Protein AF-A0A2S2NN80-F1 (afdb_monomer_lite)

InterPro domains:
  IPR002999 Tudor domain [PF00567] (5-110)
  IPR035437 SNase-like, OB-fold superfamily [G3DSA:2.40.50.90] (6-154)

Sequence (168 aa):
MSVENGYFYMQFNQDLIKSLEKLFSTDQFFGPCLKNDRDIDYKNIYLTYYEQNIKGRVKVEFFVTDSKVKVYFIDYGCFKIVELTTLINLSKINVNLVRIPSQAVKVALHMFPPEDVTSRTVEELFNILGYNTNVSIYKLKDFKGQIPCVQLYNIAYPGTFINIILYS

Foldseek 3Di:
DDDDLLKAWDFPCVVVLVVVQVVCLDPLNVDFADDFDVPDDQVFWWWADPDVSGIAIWGFDAAPDRQWTWIARLQPGDIDIDGSRRIGGVCVRDVVVRVPHRRIAIAHEPPRDSNNDDPVNVVLLCVVQPVPPQKDKAFDPPDPDPHTYIFIARPVCNVDGSSVVVVD

Structure (mmCIF, N/CA/C/O backbone):
data_AF-A0A2S2NN80-F1
#
_entry.id   AF-A0A2S2NN80-F1
#
loop_
_atom_site.group_PDB
_atom_site.id
_atom_site.type_symbol
_atom_site.label_atom_id
_atom_site.label_alt_id
_atom_site.label_comp_id
_atom_site.label_asym_id
_atom_site.label_entity_id
_atom_site.label_seq_id
_atom_site.pdbx_PDB_ins_code
_atom_site.Cartn_x
_atom_site.Cartn_y
_atom_site.Cartn_z
_atom_site.occupancy
_atom_site.B_iso_or_equiv
_atom_site.auth_seq_id
_atom_site.auth_comp_id
_atom_site.auth_asym_id
_atom_site.auth_atom_id
_atom_site.pdbx_PDB_model_num
ATOM 1 N N . MET A 1 1 ? 9.359 4.450 -4.907 1.00 79.12 1 MET A N 1
ATOM 2 C CA . MET A 1 1 ? 9.387 3.034 -5.351 1.00 79.12 1 MET A CA 1
ATOM 3 C C . MET A 1 1 ? 9.846 2.186 -4.181 1.00 79.12 1 MET A C 1
ATOM 5 O O . MET A 1 1 ? 10.712 2.640 -3.445 1.00 79.12 1 MET A O 1
ATOM 9 N N . SER A 1 2 ? 9.281 0.995 -4.009 1.00 87.00 2 SER A N 1
ATOM 10 C CA . SER A 1 2 ? 9.686 0.013 -2.990 1.00 87.00 2 SER A CA 1
ATOM 11 C C . SER A 1 2 ? 9.897 -1.366 -3.626 1.00 87.00 2 SER A C 1
ATOM 13 O O . SER A 1 2 ? 9.523 -1.570 -4.786 1.00 87.00 2 SER A O 1
ATOM 15 N N . VAL A 1 3 ? 10.536 -2.288 -2.899 1.00 88.31 3 VAL A N 1
ATOM 16 C CA . VAL A 1 3 ? 10.849 -3.648 -3.369 1.00 88.31 3 VAL A CA 1
ATOM 17 C C . VAL A 1 3 ? 10.432 -4.659 -2.306 1.00 88.31 3 VAL A C 1
ATOM 19 O O . VAL A 1 3 ? 10.776 -4.486 -1.142 1.00 88.31 3 VAL A O 1
ATOM 22 N N . GLU A 1 4 ? 9.713 -5.708 -2.703 1.00 89.31 4 GLU A N 1
ATOM 23 C CA . GLU A 1 4 ? 9.333 -6.827 -1.827 1.00 89.31 4 GLU A CA 1
ATOM 24 C C . GLU A 1 4 ? 9.333 -8.128 -2.639 1.00 89.31 4 GLU A C 1
ATOM 26 O O . GLU A 1 4 ? 8.694 -8.201 -3.696 1.00 89.31 4 GLU A O 1
ATOM 31 N N . ASN A 1 5 ? 9.998 -9.171 -2.126 1.00 88.50 5 ASN A N 1
ATOM 32 C CA . ASN A 1 5 ? 10.093 -10.496 -2.757 1.00 88.50 5 ASN A CA 1
ATOM 33 C C . ASN A 1 5 ? 10.514 -10.415 -4.236 1.00 88.50 5 ASN A C 1
ATOM 35 O O . ASN A 1 5 ? 9.898 -11.040 -5.098 1.00 88.50 5 ASN A O 1
ATOM 39 N N . GLY A 1 6 ? 11.490 -9.551 -4.526 1.00 88.88 6 GLY A N 1
ATOM 40 C CA . GLY A 1 6 ? 12.023 -9.311 -5.867 1.00 88.88 6 GLY A CA 1
ATOM 41 C C . GLY A 1 6 ? 11.118 -8.544 -6.833 1.00 88.88 6 GLY A C 1
ATOM 42 O O . GLY A 1 6 ? 11.516 -8.254 -7.957 1.00 88.88 6 GLY A O 1
ATOM 43 N N . TYR A 1 7 ? 9.910 -8.165 -6.414 1.00 91.19 7 TYR A N 1
ATOM 44 C CA . TYR A 1 7 ? 9.033 -7.309 -7.206 1.00 91.19 7 TYR A CA 1
ATOM 45 C C . TYR A 1 7 ? 9.189 -5.847 -6.818 1.00 91.19 7 TYR A C 1
ATOM 47 O O . TYR A 1 7 ? 9.319 -5.510 -5.641 1.00 91.19 7 TYR A O 1
ATOM 55 N N . PHE A 1 8 ? 9.072 -4.977 -7.815 1.00 90.19 8 PHE A N 1
ATOM 56 C CA . PHE A 1 8 ? 9.106 -3.534 -7.636 1.00 90.19 8 PHE A CA 1
ATOM 57 C C . PHE A 1 8 ? 7.689 -2.982 -7.549 1.00 90.19 8 PHE A C 1
ATOM 59 O O . PHE A 1 8 ? 6.782 -3.441 -8.245 1.00 90.19 8 PHE A O 1
ATOM 66 N N . TYR A 1 9 ? 7.501 -1.961 -6.722 1.00 91.38 9 TYR A N 1
ATOM 67 C CA . TYR A 1 9 ? 6.233 -1.264 -6.573 1.00 91.38 9 TYR A CA 1
ATOM 68 C C . TYR A 1 9 ? 6.411 0.203 -6.937 1.00 91.38 9 TYR A C 1
ATOM 70 O O . TYR A 1 9 ? 7.102 0.973 -6.257 1.00 91.38 9 TYR A O 1
ATOM 78 N N . MET A 1 10 ? 5.797 0.579 -8.053 1.00 88.31 10 MET A N 1
ATOM 79 C CA . MET A 1 10 ? 5.956 1.890 -8.673 1.00 88.31 10 MET A CA 1
ATOM 80 C C . MET A 1 10 ? 4.764 2.784 -8.362 1.00 88.31 10 MET A C 1
ATOM 82 O O . MET A 1 10 ? 3.618 2.343 -8.383 1.00 88.31 10 MET A O 1
ATOM 86 N N . GLN A 1 11 ? 5.054 4.052 -8.086 1.00 89.12 11 GLN A N 1
ATOM 87 C CA . GLN A 1 11 ? 4.076 5.073 -7.732 1.00 89.12 11 GLN A CA 1
ATOM 88 C C . GLN A 1 11 ? 4.087 6.157 -8.808 1.00 89.12 11 GLN A C 1
ATOM 90 O O . GLN A 1 11 ? 4.973 7.013 -8.824 1.00 89.12 11 GLN A O 1
ATOM 95 N N . PHE A 1 12 ? 3.112 6.103 -9.712 1.00 84.69 12 PHE A N 1
ATOM 96 C CA . PHE A 1 12 ? 3.048 7.000 -10.869 1.00 84.69 12 PHE A CA 1
ATOM 97 C C . PHE A 1 12 ? 2.408 8.356 -10.552 1.00 84.69 12 PHE A C 1
ATOM 99 O O . PHE A 1 12 ? 2.688 9.336 -11.232 1.00 84.69 12 PHE A O 1
ATOM 106 N N . ASN A 1 13 ? 1.549 8.421 -9.532 1.00 88.94 13 ASN A N 1
ATOM 107 C CA . ASN A 1 13 ? 0.783 9.618 -9.195 1.00 88.94 13 ASN A CA 1
ATOM 108 C C . ASN A 1 13 ? 1.160 10.142 -7.803 1.00 88.94 13 ASN A C 1
ATOM 110 O O . ASN A 1 13 ? 0.428 9.978 -6.826 1.00 88.94 13 ASN A O 1
ATOM 114 N N . GLN A 1 14 ? 2.342 10.751 -7.717 1.00 87.88 14 GLN A N 1
ATOM 115 C CA . GLN A 1 14 ? 2.877 11.295 -6.465 1.00 87.88 14 GLN A CA 1
ATOM 116 C C . GLN A 1 14 ? 2.008 12.426 -5.899 1.00 87.88 14 GLN A C 1
ATOM 118 O O . GLN A 1 14 ? 1.858 12.533 -4.684 1.00 87.88 14 GLN A O 1
ATOM 123 N N . ASP A 1 15 ? 1.390 13.239 -6.757 1.00 92.69 15 ASP A N 1
ATOM 124 C CA . ASP A 1 15 ? 0.539 14.350 -6.320 1.00 92.69 15 ASP A CA 1
ATOM 125 C C . ASP A 1 15 ? -0.751 13.858 -5.658 1.00 92.69 15 ASP A C 1
ATOM 127 O O . ASP A 1 15 ? -1.189 14.421 -4.649 1.00 92.69 15 ASP A O 1
ATOM 131 N N . LEU A 1 16 ? -1.338 12.768 -6.167 1.00 94.69 16 LEU A N 1
ATOM 132 C CA . LEU A 1 16 ? -2.477 12.124 -5.516 1.00 94.69 16 LEU A CA 1
ATOM 133 C C . LEU A 1 16 ? -2.087 11.530 -4.161 1.00 94.69 16 LEU A C 1
ATOM 135 O O . LEU A 1 16 ? -2.829 11.718 -3.200 1.00 94.69 16 LEU A O 1
ATOM 139 N N . ILE A 1 17 ? -0.932 10.864 -4.059 1.00 94.81 17 ILE A N 1
ATOM 140 C CA . ILE A 1 17 ? -0.444 10.320 -2.779 1.00 94.81 17 ILE A CA 1
ATOM 141 C C . ILE A 1 17 ? -0.288 11.452 -1.757 1.00 94.81 17 ILE A C 1
ATOM 143 O O . ILE A 1 17 ? -0.892 11.387 -0.691 1.00 94.81 17 ILE A O 1
ATOM 147 N N . LYS A 1 18 ? 0.393 12.547 -2.117 1.00 94.81 18 LYS A N 1
ATOM 148 C CA . LYS A 1 18 ? 0.547 13.726 -1.244 1.00 94.81 18 LYS A CA 1
ATOM 149 C C . LYS A 1 18 ? -0.791 14.362 -0.859 1.00 94.81 18 LYS A C 1
ATOM 151 O O . LYS A 1 18 ? -0.971 14.826 0.267 1.00 94.81 18 LYS A O 1
ATOM 156 N N . SER A 1 19 ? -1.752 14.385 -1.783 1.00 96.69 19 SER A N 1
ATOM 157 C CA . SER A 1 19 ? -3.103 14.891 -1.510 1.00 96.69 19 SER A CA 1
ATOM 158 C C . SER A 1 19 ? -3.849 14.008 -0.508 1.00 96.69 19 SER A C 1
ATOM 160 O O . SER A 1 19 ? -4.519 14.530 0.384 1.00 96.69 19 SER A O 1
ATOM 162 N N . LEU A 1 20 ? -3.710 12.683 -0.623 1.00 96.75 20 LEU A N 1
ATOM 163 C CA . LEU A 1 20 ? -4.264 11.720 0.329 1.00 96.75 20 LEU A CA 1
ATOM 164 C C . LEU A 1 20 ? -3.605 11.848 1.705 1.00 96.75 20 LEU A C 1
ATOM 166 O O . LEU A 1 20 ? -4.318 11.910 2.702 1.00 96.75 20 LEU A O 1
ATOM 170 N N . GLU A 1 21 ? -2.278 11.963 1.766 1.00 96.00 21 GLU A N 1
ATOM 171 C CA . GLU A 1 21 ? -1.539 12.184 3.016 1.00 96.00 21 GLU A CA 1
ATOM 172 C C . GLU A 1 21 ? -2.053 13.429 3.743 1.00 96.00 21 GLU A C 1
ATOM 174 O O . GLU A 1 21 ? -2.439 13.357 4.910 1.00 96.00 21 GLU A O 1
ATOM 179 N N . LYS A 1 22 ? -2.160 14.559 3.029 1.00 95.94 22 LYS A N 1
ATOM 180 C CA . LYS A 1 22 ? -2.699 15.806 3.587 1.00 95.94 22 LYS A CA 1
ATOM 181 C C . LYS A 1 22 ? -4.143 15.647 4.069 1.00 95.94 22 LYS A C 1
ATOM 183 O O . LYS A 1 22 ? -4.498 16.185 5.116 1.00 95.94 22 LYS A O 1
ATOM 188 N N . LEU A 1 23 ? -4.974 14.921 3.320 1.00 96.06 23 LEU A N 1
ATOM 189 C CA . LEU A 1 23 ? -6.364 14.654 3.689 1.00 96.06 23 LEU A CA 1
ATOM 190 C C . LEU A 1 23 ? -6.460 13.814 4.972 1.00 96.06 23 LEU A C 1
ATOM 192 O O . LEU A 1 23 ? -7.239 14.150 5.865 1.00 96.06 23 LEU A O 1
ATOM 196 N N . PHE A 1 24 ? -5.665 12.749 5.091 1.00 95.75 24 PHE A N 1
ATOM 197 C CA . PHE A 1 24 ? -5.692 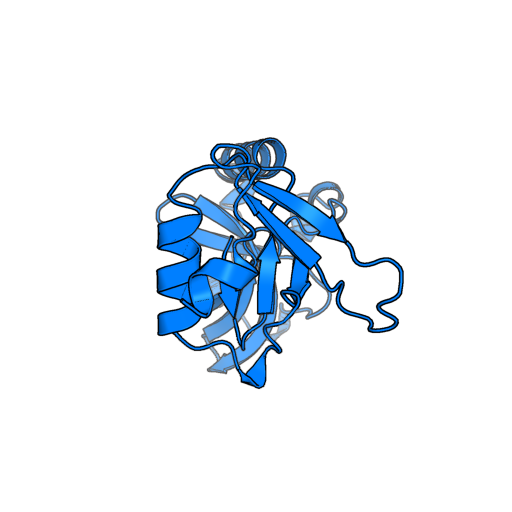11.843 6.246 1.00 95.75 24 PHE A CA 1
ATOM 198 C C . PHE A 1 24 ? -5.089 12.442 7.523 1.00 95.75 24 PHE A C 1
ATOM 200 O O . PHE A 1 24 ? -5.296 11.904 8.615 1.00 95.75 24 PHE A O 1
ATOM 207 N N . SER A 1 25 ? -4.390 13.570 7.408 1.00 93.56 25 SER A N 1
ATOM 208 C CA . SER A 1 25 ? -3.928 14.362 8.550 1.00 93.56 25 SER A CA 1
ATOM 209 C C . SER A 1 25 ? -5.025 15.223 9.189 1.00 93.56 25 SER A C 1
ATOM 211 O O . SER A 1 25 ? -4.763 15.869 10.197 1.00 93.56 25 SER A O 1
ATOM 213 N N . THR A 1 26 ? -6.242 15.251 8.636 1.00 92.31 26 THR A N 1
ATOM 214 C CA . THR A 1 26 ? -7.373 16.002 9.212 1.00 92.31 26 THR A CA 1
ATOM 215 C C . THR A 1 26 ? -8.078 15.235 10.338 1.00 92.31 26 THR A C 1
ATOM 217 O O . THR A 1 26 ? -8.094 14.001 10.347 1.00 92.31 26 THR A O 1
ATOM 220 N N . ASP A 1 27 ? -8.706 15.969 11.265 1.00 88.44 27 ASP A N 1
ATOM 221 C CA . ASP A 1 27 ? -9.343 15.448 12.492 1.00 88.44 27 ASP A CA 1
ATOM 222 C C . ASP A 1 27 ? -10.337 14.300 12.245 1.00 88.44 27 ASP A C 1
ATOM 224 O O . ASP A 1 27 ? -10.440 13.361 13.037 1.00 88.44 27 ASP A O 1
ATOM 228 N N . GLN A 1 28 ? -11.010 14.309 11.090 1.00 87.94 28 GLN A N 1
ATOM 229 C CA . GLN A 1 28 ? -11.950 13.263 10.681 1.00 87.94 28 GLN A CA 1
ATOM 230 C C . GLN A 1 28 ? -11.314 11.859 10.639 1.00 87.94 28 GLN A C 1
ATOM 232 O O . GLN A 1 28 ? -12.003 10.861 10.857 1.00 87.94 28 GLN A O 1
ATOM 237 N N . PHE A 1 29 ? -10.007 11.762 10.383 1.00 89.44 29 PHE A N 1
ATOM 238 C CA . PHE A 1 29 ? -9.288 10.492 10.236 1.00 89.44 29 PHE A CA 1
ATOM 239 C C . PHE A 1 29 ? -8.485 10.103 11.480 1.00 89.44 29 PHE A C 1
ATOM 241 O O . PHE A 1 29 ? -7.602 9.251 11.397 1.00 89.44 29 PHE A O 1
ATOM 248 N N . PHE A 1 30 ? -8.759 10.712 12.633 1.00 84.94 30 PHE A N 1
ATOM 249 C CA . PHE A 1 30 ? -8.293 10.229 13.943 1.00 84.94 30 PHE A CA 1
ATOM 250 C C . PHE A 1 30 ? -9.350 9.368 14.655 1.00 84.94 30 PHE A C 1
ATOM 252 O O . PHE A 1 30 ? -9.099 8.883 15.754 1.00 84.94 30 PHE A O 1
ATOM 259 N N . GLY A 1 31 ? -10.524 9.202 14.023 1.00 72.69 31 GLY A N 1
ATOM 260 C CA . GLY A 1 31 ? -11.685 8.461 14.521 1.00 72.69 31 GLY A CA 1
ATOM 261 C C . GLY A 1 31 ? -11.420 6.985 14.846 1.00 72.69 31 GLY A C 1
ATOM 262 O O . GLY A 1 31 ? -10.321 6.479 14.628 1.00 72.69 31 GLY A O 1
ATOM 263 N N . PRO A 1 32 ? -12.427 6.284 15.400 1.00 77.75 32 PRO A N 1
ATOM 264 C CA . PRO A 1 32 ? -12.203 5.160 16.294 1.00 77.75 32 PRO A CA 1
ATOM 265 C C . PRO A 1 32 ? -11.441 4.033 15.610 1.00 77.75 32 PRO A C 1
ATOM 267 O O . PRO A 1 32 ? -11.863 3.500 14.579 1.00 77.75 32 PRO A O 1
ATOM 270 N N . CYS A 1 33 ? -10.333 3.656 16.236 1.00 85.56 33 CYS A N 1
ATOM 271 C CA . CYS A 1 33 ? -9.593 2.482 15.837 1.00 85.56 33 CYS A CA 1
ATOM 272 C C . CYS A 1 33 ? -10.376 1.202 16.148 1.00 85.56 33 CYS A C 1
ATOM 274 O O . CYS A 1 33 ? -11.270 1.182 17.004 1.00 85.56 33 CYS A O 1
ATOM 276 N N . LEU A 1 34 ? -10.011 0.120 15.466 1.00 88.19 34 LEU A N 1
ATOM 277 C CA . LEU A 1 34 ? -10.569 -1.203 15.731 1.00 88.19 34 LEU A CA 1
ATOM 278 C C . LEU A 1 34 ? -10.263 -1.659 17.160 1.00 88.19 34 LEU A C 1
ATOM 280 O O . LEU A 1 34 ? -9.222 -1.318 17.726 1.00 88.19 34 LEU A O 1
ATOM 284 N N . LYS A 1 35 ? -11.178 -2.443 17.738 1.00 83.69 35 LYS A N 1
ATOM 285 C CA . LYS A 1 35 ? -11.051 -2.919 19.123 1.00 83.69 35 LYS A CA 1
ATOM 286 C C . LYS A 1 35 ? -10.650 -4.382 19.206 1.00 83.69 35 LYS A C 1
ATOM 288 O O . LYS A 1 35 ? -9.946 -4.754 20.138 1.00 83.69 35 LYS A O 1
ATOM 293 N N . ASN A 1 36 ? -11.133 -5.206 18.283 1.00 85.38 36 ASN A N 1
ATOM 294 C CA . ASN A 1 36 ? -10.854 -6.636 18.258 1.00 85.38 36 ASN A CA 1
ATOM 295 C C . ASN A 1 36 ? -10.827 -7.173 16.822 1.00 85.38 36 ASN A C 1
ATOM 297 O O . ASN A 1 36 ? -11.142 -6.476 15.857 1.00 85.38 36 ASN A O 1
ATOM 301 N N . ASP A 1 37 ? -10.389 -8.418 16.702 1.00 82.50 37 ASP A N 1
ATOM 302 C CA . ASP A 1 37 ? -10.175 -9.140 15.453 1.00 82.50 37 ASP A CA 1
ATOM 303 C C . ASP A 1 37 ? -11.452 -9.331 14.622 1.00 82.50 37 ASP A C 1
ATOM 305 O O . ASP A 1 37 ? -11.393 -9.291 13.394 1.00 82.50 37 ASP A O 1
ATOM 309 N N . ARG A 1 38 ? -12.620 -9.456 15.264 1.00 86.56 38 ARG A N 1
ATOM 310 C CA . ARG A 1 38 ? -13.924 -9.620 14.589 1.00 86.56 38 ARG A CA 1
ATOM 311 C C . ARG A 1 38 ? -14.333 -8.399 13.766 1.00 86.56 38 ARG A C 1
ATOM 313 O O . ARG A 1 38 ? -15.199 -8.516 12.903 1.00 86.56 38 ARG A O 1
ATOM 320 N N . ASP A 1 39 ? -13.716 -7.245 14.022 1.00 85.94 39 ASP A N 1
ATOM 321 C CA . ASP A 1 39 ? -13.945 -6.015 13.261 1.00 85.94 39 ASP A CA 1
ATOM 322 C C . ASP A 1 39 ? -13.151 -5.983 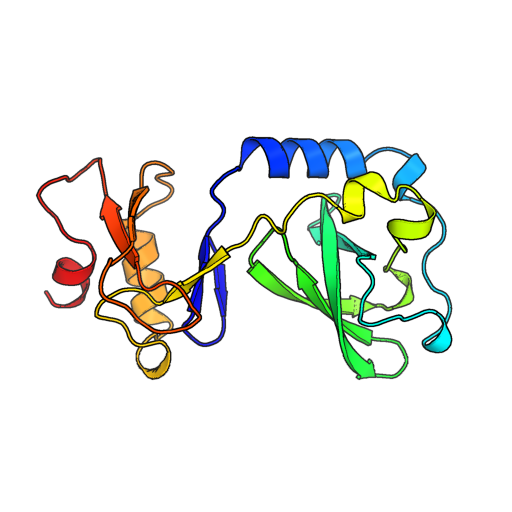11.931 1.00 85.94 39 ASP A C 1
ATOM 324 O O . ASP A 1 39 ? -13.307 -5.053 11.123 1.00 85.94 39 ASP A O 1
ATOM 328 N N . ILE A 1 40 ? -12.287 -6.982 11.688 1.00 93.75 40 ILE A N 1
ATOM 329 C CA . ILE A 1 40 ? -11.532 -7.125 10.442 1.00 93.75 40 ILE A CA 1
ATOM 330 C C . ILE A 1 40 ? -12.362 -7.811 9.360 1.00 93.75 40 ILE A C 1
ATOM 332 O O . ILE A 1 40 ? -12.876 -8.913 9.514 1.00 93.75 40 ILE A O 1
ATOM 336 N N . ASP A 1 41 ? -12.388 -7.165 8.201 1.00 93.94 41 ASP A N 1
ATOM 337 C CA . ASP A 1 41 ? -12.807 -7.727 6.931 1.00 93.94 41 ASP A CA 1
ATOM 338 C C . ASP A 1 41 ? -11.636 -7.571 5.956 1.00 93.94 41 ASP A C 1
ATOM 340 O O . ASP A 1 41 ? -11.244 -6.458 5.601 1.00 93.94 41 ASP A O 1
ATOM 344 N N . TYR A 1 42 ? -11.079 -8.694 5.504 1.00 94.81 42 TYR A N 1
ATOM 345 C CA . TYR A 1 42 ? -9.947 -8.743 4.573 1.00 94.81 42 TYR A CA 1
ATOM 346 C C . TYR A 1 42 ? -10.228 -8.086 3.212 1.00 94.81 42 TYR A C 1
ATOM 348 O O . TYR A 1 42 ? -9.304 -7.819 2.441 1.00 94.81 42 TYR A O 1
ATOM 356 N N . LYS A 1 43 ? -11.496 -7.805 2.889 1.00 92.94 43 LYS A N 1
ATOM 357 C CA . LYS A 1 43 ? -11.881 -7.076 1.673 1.00 92.94 43 LYS A CA 1
ATOM 358 C C . LYS A 1 43 ? -11.860 -5.559 1.864 1.00 92.94 43 LYS A C 1
ATOM 360 O O . LYS A 1 43 ? -11.849 -4.835 0.866 1.00 92.94 43 LYS A O 1
ATOM 365 N N . ASN A 1 44 ? -11.849 -5.075 3.108 1.00 95.31 44 ASN A N 1
ATOM 366 C CA . ASN A 1 44 ? -11.867 -3.650 3.415 1.00 95.31 44 ASN A CA 1
ATOM 367 C C . ASN A 1 44 ? -10.493 -2.991 3.280 1.00 95.31 44 ASN A C 1
ATOM 369 O O . ASN A 1 44 ? -9.437 -3.623 3.305 1.00 95.31 44 ASN A O 1
ATOM 373 N N . ILE A 1 45 ? -10.543 -1.666 3.145 1.00 97.19 45 ILE A N 1
ATOM 374 C CA . ILE A 1 45 ? -9.381 -0.786 3.209 1.00 97.19 45 ILE A CA 1
ATOM 375 C C . ILE A 1 45 ? -9.424 -0.052 4.545 1.00 97.19 45 ILE A C 1
ATOM 377 O O . ILE A 1 45 ? -10.460 0.489 4.944 1.00 97.19 45 ILE A O 1
ATOM 381 N N . TYR A 1 46 ? -8.280 -0.020 5.212 1.00 97.44 46 TYR A N 1
ATOM 382 C CA . TYR A 1 46 ? -8.080 0.644 6.491 1.00 97.44 46 TYR A CA 1
ATOM 383 C C . TYR A 1 46 ? -7.079 1.790 6.338 1.00 97.44 46 TYR A C 1
ATOM 385 O O . TYR A 1 46 ? -6.377 1.879 5.330 1.00 97.44 46 TYR A O 1
ATOM 393 N N . LEU A 1 47 ? -7.005 2.665 7.334 1.00 97.31 47 LEU A N 1
ATOM 394 C CA . LEU A 1 47 ? -5.899 3.600 7.514 1.00 97.31 47 LEU A CA 1
ATOM 395 C C . LEU A 1 47 ? -5.065 3.181 8.719 1.00 97.31 47 LEU A C 1
ATOM 397 O O . LEU A 1 47 ? -5.610 2.706 9.711 1.00 97.31 47 LEU A O 1
ATOM 401 N N . THR A 1 48 ? -3.760 3.404 8.643 1.00 96.88 48 THR A N 1
ATOM 402 C CA . THR A 1 48 ? -2.848 3.406 9.796 1.00 96.88 48 THR A CA 1
ATOM 403 C C . THR A 1 48 ? -1.639 4.279 9.470 1.00 96.88 48 THR A C 1
ATOM 405 O O . THR A 1 48 ? -1.507 4.769 8.344 1.00 96.88 48 THR A O 1
ATOM 408 N N . TYR A 1 49 ? -0.768 4.502 10.446 1.00 94.81 49 TYR A N 1
ATOM 409 C CA . TYR A 1 49 ? 0.447 5.282 10.266 1.00 94.81 49 TYR A CA 1
ATOM 410 C C . TYR A 1 49 ? 1.467 4.519 9.415 1.00 94.81 49 TYR A C 1
ATOM 412 O O . TYR A 1 49 ? 1.917 3.428 9.764 1.00 94.81 49 TYR A O 1
ATOM 420 N N . TYR A 1 50 ? 1.829 5.119 8.285 1.00 92.25 50 TYR A N 1
ATOM 421 C CA . TYR A 1 50 ? 2.957 4.712 7.461 1.00 92.25 50 TYR A CA 1
ATOM 422 C C . TYR A 1 50 ? 4.275 5.172 8.095 1.00 92.25 50 TYR A C 1
ATOM 424 O O . TYR A 1 50 ? 5.181 4.363 8.287 1.00 92.25 50 TYR A O 1
ATOM 432 N N . GLU A 1 51 ? 4.355 6.446 8.471 1.00 89.81 51 GLU A N 1
ATOM 433 C CA . GLU A 1 51 ? 5.482 7.087 9.158 1.00 89.81 51 GLU A CA 1
ATOM 434 C C . GLU A 1 51 ? 4.949 7.996 10.274 1.00 89.81 51 GLU A C 1
ATOM 436 O O . GLU A 1 51 ? 3.734 8.102 10.474 1.00 89.81 51 GLU A O 1
ATOM 441 N N . GLN A 1 52 ? 5.844 8.654 11.020 1.00 87.25 52 GLN A N 1
ATOM 442 C CA . GLN A 1 52 ? 5.434 9.637 12.024 1.00 87.25 52 GLN A CA 1
ATOM 443 C C . GLN A 1 52 ? 4.520 10.684 11.377 1.00 87.25 52 GLN A C 1
ATOM 445 O O . GLN A 1 52 ? 4.923 11.401 10.468 1.00 87.25 52 GLN A O 1
ATOM 450 N N . ASN A 1 53 ? 3.278 10.763 11.857 1.00 86.94 53 ASN A N 1
ATOM 451 C CA . ASN A 1 53 ? 2.247 11.695 11.388 1.00 86.94 53 ASN A CA 1
ATOM 452 C C . ASN A 1 53 ? 1.771 11.514 9.935 1.00 86.94 53 ASN A C 1
ATOM 454 O O . ASN A 1 53 ? 0.964 12.316 9.472 1.00 86.94 53 ASN A O 1
ATOM 458 N N . ILE A 1 54 ? 2.188 10.455 9.235 1.00 94.06 54 ILE A N 1
ATOM 459 C CA . ILE A 1 54 ? 1.722 10.152 7.874 1.00 94.06 54 ILE A CA 1
ATOM 460 C C . ILE A 1 54 ? 0.852 8.903 7.930 1.00 94.06 54 ILE A C 1
ATOM 462 O O . ILE A 1 54 ? 1.342 7.824 8.258 1.00 94.06 54 ILE A O 1
ATOM 466 N N . LYS A 1 55 ? -0.438 9.030 7.605 1.00 95.81 55 LYS A N 1
ATOM 467 C CA . LYS A 1 55 ? -1.351 7.886 7.459 1.00 95.81 55 LYS A CA 1
ATOM 468 C C . LYS A 1 55 ? -1.423 7.442 6.004 1.00 95.81 55 LYS A C 1
ATOM 470 O O . LYS A 1 55 ? -1.463 8.270 5.101 1.00 95.81 55 LYS A O 1
ATOM 475 N N . GLY A 1 56 ? -1.508 6.134 5.794 1.00 96.88 56 GLY A N 1
ATOM 476 C CA . GLY A 1 56 ? -1.661 5.524 4.476 1.00 96.88 56 GLY A CA 1
ATOM 477 C C . GLY A 1 56 ? -2.815 4.530 4.439 1.00 96.88 56 GLY A C 1
ATOM 478 O O . GLY A 1 56 ? -3.211 3.983 5.472 1.00 96.88 56 GLY A O 1
ATOM 479 N N . ARG A 1 57 ? -3.345 4.279 3.237 1.00 98.00 57 ARG A N 1
ATOM 480 C CA . ARG A 1 57 ? -4.338 3.222 3.017 1.00 98.00 57 ARG A CA 1
ATOM 481 C C . ARG A 1 57 ? -3.668 1.858 3.036 1.00 98.00 57 ARG A C 1
ATOM 483 O O . ARG A 1 57 ? -2.627 1.661 2.406 1.00 98.00 57 ARG A O 1
ATOM 490 N N . VAL A 1 58 ? -4.295 0.910 3.722 1.00 98.25 58 VAL A N 1
ATOM 491 C CA . VAL A 1 58 ? -3.776 -0.444 3.882 1.00 98.25 58 VAL A CA 1
ATOM 492 C C . VAL A 1 58 ? -4.842 -1.509 3.669 1.00 98.25 58 VAL A C 1
ATOM 494 O O . VAL A 1 58 ? -6.027 -1.289 3.928 1.00 98.25 58 VAL A O 1
ATOM 497 N N . LYS A 1 59 ? -4.398 -2.687 3.232 1.00 97.81 59 LYS A N 1
ATOM 498 C CA . LYS A 1 59 ? -5.148 -3.942 3.340 1.00 97.81 59 LYS A CA 1
ATOM 499 C C . LYS A 1 59 ? -4.509 -4.821 4.403 1.00 97.81 59 LYS A C 1
ATOM 501 O O . LYS A 1 59 ? -3.286 -4.848 4.516 1.00 97.81 59 LYS A O 1
ATOM 506 N N . VAL A 1 60 ? -5.332 -5.518 5.176 1.00 97.62 60 VAL A N 1
ATOM 507 C CA . VAL A 1 60 ? -4.849 -6.532 6.118 1.00 97.62 60 VAL A CA 1
ATOM 508 C C . VAL A 1 60 ? -4.589 -7.820 5.351 1.00 97.62 60 VAL A C 1
ATOM 510 O O . VAL A 1 60 ? -5.450 -8.257 4.596 1.00 97.62 60 VAL A O 1
ATOM 513 N N . GLU A 1 61 ? -3.414 -8.412 5.548 1.00 96.44 61 GLU A N 1
ATOM 514 C CA . GLU A 1 61 ? -3.027 -9.674 4.910 1.00 96.44 61 GLU A CA 1
ATOM 515 C C . GLU A 1 61 ? -3.328 -10.855 5.837 1.00 96.44 61 GLU A C 1
ATOM 517 O O . GLU A 1 61 ? -4.054 -11.772 5.468 1.00 96.44 61 GLU A O 1
ATOM 522 N N . PHE A 1 62 ? -2.803 -10.823 7.066 1.00 95.88 62 PHE A N 1
ATOM 523 C CA . PHE A 1 62 ? -3.037 -11.849 8.085 1.00 95.88 62 PHE A CA 1
ATOM 524 C C . PHE A 1 62 ? -2.692 -11.339 9.489 1.00 95.88 62 PHE A C 1
ATOM 526 O O . PHE A 1 62 ? -1.951 -10.365 9.649 1.00 95.88 62 PHE A O 1
ATOM 533 N N . PHE A 1 63 ? -3.218 -12.012 10.514 1.00 96.44 63 PHE A N 1
ATOM 534 C CA . PHE A 1 63 ? -2.820 -11.786 11.903 1.00 96.44 63 PHE A CA 1
ATOM 535 C C . PHE A 1 63 ? -1.472 -12.450 12.176 1.00 96.44 63 PHE A C 1
ATOM 537 O O . PHE A 1 63 ? -1.255 -13.607 11.824 1.00 96.44 63 PHE A O 1
ATOM 544 N N . VAL A 1 64 ? -0.566 -11.699 12.797 1.00 97.00 64 VAL A N 1
ATOM 545 C CA . VAL A 1 64 ? 0.713 -12.206 13.317 1.00 97.00 64 VAL A CA 1
ATOM 546 C C . VAL A 1 64 ? 0.527 -12.680 14.760 1.00 97.00 64 VAL A C 1
ATOM 548 O O . VAL A 1 64 ? 1.091 -13.694 15.156 1.00 97.00 64 VAL A O 1
ATOM 551 N N . THR A 1 65 ? -0.283 -11.949 15.528 1.00 94.50 65 THR A N 1
ATOM 552 C CA . THR A 1 65 ? -0.772 -12.287 16.873 1.00 94.50 65 THR A CA 1
ATOM 553 C C . THR A 1 65 ? -2.186 -11.724 17.031 1.00 94.50 65 THR A C 1
ATOM 555 O O . THR A 1 65 ? -2.632 -10.963 16.175 1.00 94.50 65 THR A O 1
ATOM 558 N N . ASP A 1 66 ? -2.859 -11.989 18.151 1.00 91.25 66 ASP A N 1
ATOM 559 C CA . ASP A 1 66 ? -4.200 -11.446 18.437 1.00 91.25 66 ASP A CA 1
ATOM 560 C C . ASP A 1 66 ? -4.263 -9.903 18.433 1.00 91.25 66 ASP A C 1
ATOM 562 O O . ASP A 1 66 ? -5.325 -9.321 18.218 1.00 91.25 66 ASP A O 1
ATOM 566 N N . SER A 1 67 ? -3.130 -9.221 18.647 1.00 93.19 67 SER A N 1
ATOM 567 C CA . SER A 1 67 ? -3.049 -7.753 18.664 1.00 93.19 67 SER A CA 1
ATOM 568 C C . SER A 1 67 ? -2.314 -7.149 17.467 1.00 93.19 67 SER A C 1
ATOM 570 O O . SER A 1 67 ? -2.360 -5.933 17.294 1.00 93.19 67 SER A O 1
ATOM 572 N N . LYS A 1 68 ? -1.640 -7.954 16.634 1.00 96.31 68 LYS A N 1
ATOM 573 C CA . LYS A 1 68 ? -0.796 -7.466 15.532 1.00 96.31 68 LYS A CA 1
ATOM 574 C C . LYS A 1 68 ? -1.175 -8.091 14.208 1.00 96.31 68 LYS A C 1
ATOM 576 O O . LYS A 1 68 ? -1.299 -9.308 14.086 1.00 96.31 68 LYS A O 1
ATOM 581 N N . VAL A 1 69 ? -1.232 -7.262 13.175 1.00 97.19 69 VAL A N 1
ATOM 582 C CA . VAL A 1 69 ? -1.538 -7.690 11.808 1.00 97.19 69 VAL A CA 1
ATOM 583 C C . VAL A 1 69 ? -0.429 -7.293 10.846 1.00 97.19 69 VAL A C 1
ATOM 585 O O . VAL A 1 69 ? 0.163 -6.218 10.973 1.00 97.19 69 VAL A O 1
ATOM 588 N N . LYS A 1 70 ? -0.160 -8.149 9.856 1.00 97.50 70 LYS A N 1
ATOM 589 C CA . LYS A 1 70 ? 0.618 -7.763 8.678 1.00 97.50 70 LYS A CA 1
ATOM 590 C C . LYS A 1 70 ? -0.314 -7.035 7.716 1.00 97.50 70 LYS A C 1
ATOM 592 O O . LYS A 1 70 ? -1.382 -7.545 7.375 1.00 97.50 70 LYS A O 1
ATOM 597 N N . VAL A 1 71 ? 0.096 -5.852 7.279 1.00 98.06 71 VAL A N 1
ATOM 598 C CA . VAL A 1 71 ? -0.668 -5.006 6.361 1.00 98.06 71 VAL A CA 1
ATOM 599 C C . VAL A 1 71 ? 0.155 -4.640 5.138 1.00 98.06 71 VAL A C 1
ATOM 601 O O . VAL A 1 71 ? 1.372 -4.475 5.231 1.00 98.06 71 VAL A O 1
ATOM 604 N N . TYR A 1 72 ? -0.519 -4.486 4.004 1.00 97.69 72 TYR A N 1
ATOM 605 C CA . TYR A 1 72 ? 0.040 -3.982 2.755 1.00 97.69 72 TYR A CA 1
ATOM 606 C C . TYR A 1 72 ? -0.401 -2.534 2.533 1.00 97.69 72 TYR A C 1
ATOM 608 O O . TYR A 1 72 ? -1.598 -2.258 2.411 1.00 97.69 72 TYR A O 1
ATOM 616 N N . PHE A 1 73 ? 0.556 -1.609 2.456 1.00 97.81 73 PHE A N 1
ATOM 617 C CA . PHE A 1 73 ? 0.306 -0.207 2.130 1.00 97.81 73 PHE A CA 1
ATOM 618 C C . PHE A 1 73 ? 0.067 -0.051 0.630 1.00 97.81 73 PHE A C 1
ATOM 620 O O . PHE A 1 73 ? 1.008 0.047 -0.158 1.00 97.81 73 PHE A O 1
ATOM 627 N N . ILE A 1 74 ? -1.205 0.003 0.231 1.00 97.50 74 ILE A N 1
ATOM 628 C CA . ILE A 1 74 ? -1.622 -0.081 -1.178 1.00 97.50 74 ILE A CA 1
ATOM 629 C C . ILE A 1 74 ? -1.157 1.100 -2.038 1.00 97.50 74 ILE A C 1
ATOM 631 O O . ILE A 1 74 ? -1.140 0.999 -3.262 1.00 97.50 74 ILE A O 1
ATOM 635 N N . ASP A 1 75 ? -0.779 2.210 -1.407 1.00 96.94 75 ASP A N 1
ATOM 636 C CA . ASP A 1 75 ? -0.279 3.408 -2.085 1.00 96.94 75 ASP A CA 1
ATOM 637 C C . ASP A 1 75 ? 1.251 3.509 -2.084 1.00 96.94 75 ASP A C 1
ATOM 639 O O . ASP A 1 75 ? 1.810 4.296 -2.844 1.00 96.94 75 ASP A O 1
ATOM 643 N N . TYR A 1 76 ? 1.933 2.686 -1.281 1.00 94.75 76 TYR A N 1
ATOM 644 C CA . TYR A 1 76 ? 3.388 2.731 -1.081 1.00 94.75 76 TYR A CA 1
ATOM 645 C C . TYR A 1 76 ? 4.114 1.467 -1.545 1.00 94.75 76 TYR A C 1
ATOM 647 O O . TYR A 1 76 ? 5.301 1.521 -1.870 1.00 94.75 76 TYR A O 1
ATOM 655 N N . GLY A 1 77 ? 3.415 0.333 -1.621 1.00 94.06 77 GLY A N 1
ATOM 656 C CA . GLY A 1 77 ? 3.974 -0.914 -2.134 1.00 94.06 77 GLY A CA 1
ATOM 657 C C . GLY A 1 77 ? 4.778 -1.722 -1.119 1.00 94.06 77 GLY A C 1
ATOM 658 O O . GLY A 1 77 ? 5.496 -2.634 -1.503 1.00 94.06 77 GLY A O 1
ATOM 659 N N . CYS A 1 78 ? 4.671 -1.403 0.169 1.00 93.81 78 CYS A N 1
ATOM 660 C CA . CYS A 1 78 ? 5.423 -2.069 1.228 1.00 93.81 78 CYS A CA 1
ATOM 661 C C . CYS A 1 78 ? 4.504 -2.745 2.247 1.00 93.81 78 CYS A C 1
ATOM 663 O O . CYS A 1 78 ? 3.344 -2.355 2.427 1.00 93.81 78 CYS A O 1
ATOM 665 N N . PHE A 1 79 ? 5.058 -3.705 2.980 1.00 95.00 79 PHE A N 1
ATOM 666 C CA . PHE A 1 79 ? 4.370 -4.395 4.062 1.00 95.00 79 PHE A CA 1
ATOM 667 C C . PHE A 1 79 ? 4.905 -3.940 5.417 1.00 95.00 79 PHE A C 1
ATOM 669 O O . PHE A 1 79 ? 6.103 -3.706 5.567 1.00 95.00 79 PHE A O 1
ATOM 676 N N . LYS A 1 80 ? 4.032 -3.839 6.421 1.00 96.50 80 LYS A N 1
ATOM 677 C CA . LYS A 1 80 ? 4.441 -3.612 7.817 1.00 96.50 80 LYS A CA 1
ATOM 678 C C . LYS A 1 80 ? 3.600 -4.455 8.763 1.00 96.50 80 LYS A C 1
ATOM 680 O O . LYS A 1 80 ? 2.488 -4.853 8.428 1.00 96.50 80 LYS A O 1
ATOM 685 N N . ILE A 1 81 ? 4.140 -4.711 9.948 1.00 97.44 81 ILE A N 1
ATOM 686 C CA . ILE A 1 81 ? 3.373 -5.242 11.075 1.00 97.44 81 ILE A CA 1
ATOM 687 C C . ILE A 1 81 ? 2.934 -4.046 11.914 1.00 97.44 81 ILE A C 1
ATOM 689 O O . ILE A 1 81 ? 3.773 -3.231 12.297 1.00 97.44 81 ILE A O 1
ATOM 693 N N . VAL A 1 82 ? 1.635 -3.932 12.178 1.00 96.75 82 VAL A N 1
ATOM 694 C CA . VAL A 1 82 ? 1.053 -2.838 12.968 1.00 96.75 82 VAL A CA 1
ATOM 695 C C . VAL A 1 82 ? 0.153 -3.391 14.065 1.00 96.75 82 VAL A C 1
ATOM 697 O O . VAL A 1 82 ? -0.349 -4.513 13.960 1.00 96.75 82 VAL A O 1
ATOM 700 N N . GLU A 1 83 ? -0.064 -2.598 15.112 1.00 95.38 83 GLU A N 1
ATOM 701 C CA . GLU A 1 83 ? -1.060 -2.918 16.136 1.00 95.38 83 GLU A CA 1
ATOM 702 C C . GLU A 1 83 ? -2.466 -2.791 15.541 1.00 95.38 83 GLU A C 1
ATOM 704 O O . GLU A 1 83 ? -2.793 -1.793 14.888 1.00 95.38 83 GLU A O 1
ATOM 709 N N . LEU A 1 84 ? -3.320 -3.775 15.804 1.00 95.44 84 LEU A N 1
ATOM 710 C CA . LEU A 1 84 ? -4.719 -3.803 15.380 1.00 95.44 84 LEU A CA 1
ATOM 711 C C . LEU A 1 84 ? -5.461 -2.525 15.797 1.00 95.44 84 LEU A C 1
ATOM 713 O O . LEU A 1 84 ? -6.220 -1.951 15.019 1.00 95.44 84 LEU A O 1
ATOM 717 N N . THR A 1 85 ? -5.164 -2.034 17.000 1.00 93.94 85 THR A N 1
ATOM 718 C CA . THR A 1 85 ? -5.737 -0.822 17.601 1.00 93.94 85 THR A CA 1
ATOM 719 C C . THR A 1 85 ? -5.259 0.482 16.961 1.00 93.94 85 THR A C 1
ATOM 721 O O . THR A 1 85 ? -5.642 1.558 17.411 1.00 93.94 85 THR A O 1
ATOM 724 N N . THR A 1 86 ? -4.441 0.424 15.908 1.00 94.06 86 THR A N 1
ATOM 725 C CA . THR A 1 86 ? -4.081 1.591 15.081 1.00 94.06 86 THR A CA 1
ATOM 726 C C . THR A 1 86 ? -4.845 1.639 13.763 1.00 94.06 86 THR A C 1
ATOM 728 O O . THR A 1 86 ? -4.767 2.639 13.049 1.00 94.06 86 THR A O 1
ATOM 731 N N . LEU A 1 87 ? -5.567 0.569 13.418 1.00 96.50 87 LEU A N 1
ATOM 732 C CA . LEU A 1 87 ? -6.327 0.497 12.179 1.00 96.50 87 LEU A CA 1
ATOM 733 C C . LEU A 1 87 ? -7.633 1.270 12.305 1.00 96.50 87 LEU A C 1
ATOM 735 O O . LEU A 1 87 ? -8.388 1.090 13.256 1.00 96.50 87 LEU A O 1
ATOM 739 N N . ILE A 1 88 ? -7.932 2.073 11.290 1.00 95.56 88 ILE A N 1
ATOM 740 C CA . ILE A 1 88 ? -9.166 2.850 11.180 1.00 95.56 88 ILE A CA 1
ATOM 741 C C . ILE A 1 88 ? -9.918 2.365 9.943 1.00 95.56 88 ILE A C 1
ATOM 743 O O . ILE A 1 88 ? -9.364 2.348 8.845 1.00 95.56 88 ILE A O 1
ATOM 747 N N . ASN A 1 89 ? -11.182 1.964 10.088 1.00 94.88 89 ASN A N 1
ATOM 748 C CA . ASN A 1 89 ? -11.967 1.470 8.955 1.00 94.88 89 ASN A CA 1
ATOM 749 C C . ASN A 1 89 ? -12.385 2.628 8.030 1.00 94.88 89 ASN A C 1
ATOM 751 O O . ASN A 1 89 ? -13.317 3.376 8.333 1.00 94.88 89 ASN A O 1
ATOM 755 N N . LEU A 1 90 ? -11.728 2.747 6.871 1.00 95.25 90 LEU A N 1
ATOM 756 C CA . LEU A 1 90 ? -11.936 3.864 5.946 1.00 95.25 90 LEU A CA 1
ATOM 757 C C . LEU A 1 90 ? -13.355 3.881 5.368 1.00 95.25 90 LEU A C 1
ATOM 759 O O . LEU A 1 90 ? -13.918 4.954 5.164 1.00 95.25 90 LEU A O 1
ATOM 763 N N . SER A 1 91 ? -13.969 2.711 5.163 1.00 92.62 91 SER A N 1
ATOM 764 C CA . SER A 1 91 ? -15.332 2.614 4.621 1.00 92.62 91 SER A CA 1
ATOM 765 C C . SER A 1 91 ? -16.395 3.205 5.553 1.00 92.62 91 SER A C 1
ATOM 767 O O . SER A 1 91 ? -17.427 3.678 5.079 1.00 92.62 91 SER A O 1
ATOM 769 N N . LYS A 1 92 ? -16.129 3.223 6.867 1.00 91.81 92 LYS A N 1
ATOM 770 C CA . LYS A 1 92 ? -17.011 3.822 7.880 1.00 91.81 92 LYS A CA 1
ATOM 771 C C . LYS A 1 92 ? -16.899 5.343 7.939 1.00 91.81 92 LYS A C 1
ATOM 773 O O . LYS A 1 92 ? -17.817 5.988 8.430 1.00 91.81 92 LYS A O 1
ATOM 778 N N . ILE A 1 93 ? -15.798 5.902 7.439 1.00 92.50 93 ILE A N 1
ATOM 779 C CA . ILE A 1 93 ? -15.548 7.347 7.418 1.00 92.50 93 ILE A CA 1
ATOM 780 C C . ILE A 1 93 ? -15.931 7.932 6.059 1.00 92.50 93 ILE A C 1
ATOM 782 O O . ILE A 1 93 ? -16.675 8.907 5.988 1.00 92.50 93 ILE A O 1
ATOM 786 N N . ASN A 1 94 ? -15.410 7.356 4.971 1.00 93.31 94 ASN A N 1
ATOM 787 C CA . ASN A 1 94 ? -15.638 7.845 3.617 1.00 93.31 94 ASN A CA 1
ATOM 788 C C . ASN A 1 94 ? -15.452 6.734 2.567 1.00 93.31 94 ASN A C 1
ATOM 790 O O . ASN A 1 94 ? -14.335 6.382 2.180 1.00 93.31 94 ASN A O 1
ATOM 794 N N . VAL A 1 95 ? -16.569 6.231 2.037 1.00 93.50 95 VAL A N 1
ATOM 795 C CA . VAL A 1 95 ? -16.591 5.172 1.013 1.00 93.50 95 VAL A CA 1
ATOM 796 C C . VAL A 1 95 ? -15.947 5.587 -0.317 1.00 93.50 95 VAL A C 1
ATOM 798 O O . VAL A 1 95 ? -15.432 4.735 -1.041 1.00 93.50 95 VAL A O 1
ATOM 801 N N . ASN 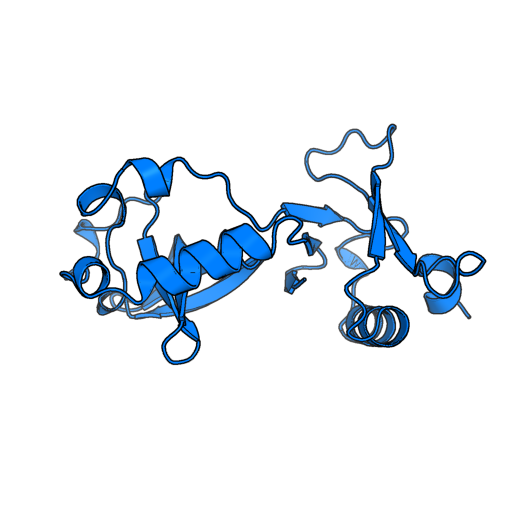A 1 96 ? -15.919 6.880 -0.653 1.00 95.62 96 ASN A N 1
ATOM 802 C CA . ASN A 1 96 ? -15.330 7.338 -1.914 1.00 95.62 96 ASN A CA 1
ATOM 803 C C . ASN A 1 96 ? -13.803 7.185 -1.911 1.00 95.62 96 ASN A C 1
ATOM 805 O O . ASN A 1 96 ? -13.223 6.854 -2.941 1.00 95.62 96 ASN A O 1
ATOM 809 N N . LEU A 1 97 ? -13.157 7.326 -0.749 1.00 95.88 97 LEU A N 1
ATOM 810 C CA . LEU A 1 97 ? -11.705 7.149 -0.609 1.00 95.88 97 LEU A CA 1
ATOM 811 C C . LEU A 1 97 ? -11.270 5.679 -0.732 1.00 95.88 97 LEU A C 1
ATOM 813 O O . LEU A 1 97 ? -10.127 5.397 -1.096 1.00 95.88 97 LEU A O 1
ATOM 817 N N . VAL A 1 98 ? -12.190 4.739 -0.496 1.00 94.88 98 VAL A N 1
ATOM 818 C CA . VAL A 1 98 ? -11.986 3.299 -0.737 1.00 94.88 98 VAL A CA 1
ATOM 819 C C . VAL A 1 98 ? -11.983 2.982 -2.239 1.00 94.88 98 VAL A C 1
ATOM 821 O O . VAL A 1 98 ? -11.315 2.047 -2.669 1.00 94.88 98 VAL A O 1
ATOM 824 N N . ARG A 1 99 ? -12.698 3.770 -3.055 1.00 94.88 99 ARG A N 1
ATOM 825 C CA . ARG A 1 99 ? -12.817 3.561 -4.512 1.00 94.88 99 ARG A CA 1
ATOM 826 C C . ARG A 1 99 ? -11.630 4.088 -5.312 1.00 94.88 99 ARG A C 1
ATOM 828 O O . ARG A 1 99 ? -11.494 3.740 -6.482 1.00 94.88 99 ARG A O 1
ATOM 835 N N . ILE A 1 100 ? -10.786 4.924 -4.709 1.00 96.31 100 ILE A N 1
ATOM 836 C CA . ILE A 1 100 ? -9.561 5.395 -5.358 1.00 96.31 100 ILE A CA 1
ATOM 837 C C . ILE A 1 100 ? -8.665 4.168 -5.608 1.00 96.31 100 ILE A C 1
ATOM 839 O O . ILE A 1 100 ? -8.407 3.422 -4.660 1.00 96.31 100 ILE A O 1
ATOM 843 N N . PRO A 1 101 ? -8.176 3.927 -6.837 1.00 95.75 101 PRO A N 1
ATOM 844 C CA . PRO A 1 101 ? -7.293 2.797 -7.113 1.00 95.75 101 PRO A CA 1
ATOM 845 C C . PRO A 1 101 ? -6.046 2.799 -6.221 1.00 95.75 101 PRO A C 1
ATOM 847 O O . PRO A 1 101 ? -5.619 3.853 -5.746 1.00 95.75 101 PRO A O 1
ATOM 850 N N . SER A 1 102 ? -5.451 1.633 -5.984 1.00 96.00 102 SER A N 1
ATOM 851 C CA . SER A 1 102 ? -4.141 1.531 -5.330 1.00 96.00 102 SER A CA 1
ATOM 852 C C . SER A 1 102 ? -3.093 2.304 -6.132 1.00 96.00 102 SER A C 1
ATOM 854 O O . SER A 1 102 ? -3.029 2.145 -7.353 1.00 96.00 102 SER A O 1
ATOM 856 N N . GLN A 1 103 ? -2.285 3.135 -5.471 1.00 95.69 103 GLN A N 1
ATOM 857 C CA . GLN A 1 103 ? -1.270 3.942 -6.163 1.00 95.69 103 GLN A CA 1
ATOM 858 C C . GLN A 1 103 ? 0.071 3.222 -6.347 1.00 95.69 103 GLN A C 1
ATOM 860 O O . GLN A 1 103 ? 0.865 3.636 -7.192 1.00 95.69 103 GLN A O 1
ATOM 865 N N . ALA A 1 104 ? 0.312 2.130 -5.613 1.00 94.50 104 ALA A N 1
ATOM 866 C CA . ALA A 1 104 ? 1.474 1.275 -5.815 1.00 94.50 104 ALA A CA 1
ATOM 867 C C . ALA A 1 104 ? 1.155 0.137 -6.791 1.00 94.50 104 ALA A C 1
ATOM 869 O O . ALA A 1 104 ? 0.346 -0.753 -6.511 1.00 94.50 104 ALA A O 1
ATOM 870 N N . VAL A 1 105 ? 1.831 0.152 -7.936 1.00 91.56 105 VAL A N 1
ATOM 871 C CA . VAL A 1 105 ? 1.691 -0.855 -8.988 1.00 91.56 105 VAL A CA 1
ATOM 872 C C . VAL A 1 105 ? 2.841 -1.845 -8.889 1.00 91.56 105 VAL A C 1
ATOM 874 O O . VAL A 1 105 ? 3.999 -1.473 -9.073 1.00 91.56 105 VAL A O 1
ATOM 877 N N . LYS A 1 106 ? 2.507 -3.109 -8.626 1.00 92.75 106 LYS A N 1
ATOM 878 C CA . LYS A 1 106 ? 3.462 -4.218 -8.626 1.00 92.75 106 LYS A CA 1
ATOM 879 C C . LYS A 1 106 ? 3.917 -4.525 -10.053 1.00 92.75 106 LYS A C 1
ATOM 881 O O . LYS A 1 106 ? 3.078 -4.760 -10.923 1.00 92.75 106 LYS A O 1
ATOM 886 N N . VAL A 1 107 ? 5.225 -4.570 -10.276 1.00 90.69 107 VAL A N 1
ATOM 887 C CA . VAL A 1 107 ? 5.846 -4.878 -11.569 1.00 90.69 107 VAL A CA 1
ATOM 888 C C . VAL A 1 107 ? 7.061 -5.790 -11.393 1.00 90.69 107 VAL A C 1
ATOM 890 O O . VAL A 1 107 ? 7.692 -5.820 -10.335 1.00 90.69 107 VAL A O 1
ATOM 893 N N . ALA A 1 108 ? 7.390 -6.531 -12.447 1.00 89.69 108 ALA A N 1
ATOM 894 C CA . ALA A 1 108 ? 8.669 -7.222 -12.582 1.00 89.69 108 ALA A CA 1
ATOM 895 C C . ALA A 1 108 ? 9.607 -6.371 -13.445 1.00 89.69 108 ALA A C 1
ATOM 897 O O . ALA A 1 108 ? 9.160 -5.757 -14.419 1.00 89.69 108 ALA A O 1
ATOM 898 N N . LEU A 1 109 ? 10.894 -6.339 -13.108 1.00 86.44 109 LEU A N 1
ATOM 899 C CA . LEU A 1 109 ? 11.883 -5.634 -13.914 1.00 86.44 109 LEU A CA 1
ATOM 900 C C . LEU A 1 109 ? 12.386 -6.567 -15.021 1.00 86.44 109 LEU A C 1
ATOM 902 O O . LEU A 1 109 ? 12.713 -7.727 -14.789 1.00 86.44 109 LEU A O 1
ATOM 906 N N . HIS A 1 110 ? 12.410 -6.078 -16.255 1.00 84.00 110 HIS A N 1
ATOM 907 C CA . HIS A 1 110 ? 12.924 -6.840 -17.383 1.00 84.00 110 HIS A CA 1
ATOM 908 C C . HIS A 1 110 ? 14.380 -7.239 -17.134 1.00 84.00 110 HIS A C 1
ATOM 910 O O . HIS A 1 110 ? 15.145 -6.413 -16.650 1.00 84.00 110 HIS A O 1
ATOM 916 N N . MET A 1 111 ? 14.757 -8.469 -17.494 1.00 78.81 111 MET A N 1
ATOM 917 C CA . MET A 1 111 ? 16.084 -9.065 -17.252 1.00 78.81 111 MET A CA 1
ATOM 918 C C . MET A 1 111 ? 16.445 -9.303 -15.777 1.00 78.81 111 MET A C 1
ATOM 920 O O . MET A 1 111 ? 17.487 -9.884 -15.512 1.00 78.81 111 MET A O 1
ATOM 924 N N . PHE A 1 112 ? 15.563 -8.954 -14.835 1.00 81.12 112 PHE A N 1
ATOM 925 C CA . PHE A 1 112 ? 15.701 -9.289 -13.418 1.00 81.12 112 PHE A CA 1
ATOM 926 C C . PHE A 1 112 ? 14.446 -10.026 -12.953 1.00 81.12 112 PHE A C 1
ATOM 928 O O . PHE A 1 112 ? 13.516 -9.404 -12.420 1.00 81.12 112 PHE A O 1
ATOM 935 N N . PRO A 1 113 ? 14.376 -11.347 -13.199 1.00 83.19 113 PRO A N 1
ATOM 936 C CA . PRO A 1 113 ? 13.368 -12.190 -12.578 1.00 83.19 113 PRO A CA 1
ATOM 937 C C . PRO A 1 113 ? 13.339 -11.945 -11.060 1.00 83.19 113 PRO A C 1
ATOM 939 O O . PRO A 1 113 ? 14.397 -11.730 -10.468 1.00 83.19 113 PRO A O 1
ATOM 942 N N . PRO A 1 114 ? 12.163 -11.944 -10.410 1.00 87.50 114 PRO A N 1
ATOM 943 C CA . PRO A 1 114 ? 12.056 -11.679 -8.974 1.00 87.50 114 PRO A CA 1
ATOM 944 C C . PRO A 1 114 ? 12.987 -12.541 -8.107 1.00 87.50 114 PRO A C 1
ATOM 946 O O . PRO A 1 114 ? 13.527 -12.059 -7.115 1.00 87.50 114 PRO A O 1
ATOM 949 N N . GLU A 1 115 ? 13.203 -13.794 -8.494 1.00 88.88 115 GLU A N 1
ATOM 950 C CA . GLU A 1 115 ? 14.121 -14.738 -7.853 1.00 88.88 115 GLU A CA 1
ATOM 951 C C . GLU A 1 115 ? 15.597 -14.305 -7.884 1.00 88.88 115 GLU A C 1
ATOM 953 O O . GLU A 1 115 ? 16.349 -14.660 -6.978 1.00 88.88 115 GLU A O 1
ATOM 958 N N . ASP A 1 116 ? 15.986 -13.490 -8.865 1.00 87.25 116 ASP A N 1
ATOM 959 C CA . ASP A 1 116 ? 17.359 -13.013 -9.065 1.00 87.25 116 ASP A CA 1
ATOM 960 C C . ASP A 1 116 ? 17.590 -11.612 -8.466 1.00 87.25 116 ASP A C 1
ATOM 962 O O . ASP A 1 116 ? 18.715 -11.105 -8.443 1.00 87.25 116 ASP A O 1
ATOM 966 N N . VAL A 1 117 ? 16.536 -10.954 -7.968 1.00 87.12 117 VAL A N 1
ATOM 967 C CA . VAL A 1 117 ? 16.640 -9.624 -7.356 1.00 87.12 117 VAL A CA 1
ATOM 968 C C . VAL A 1 117 ? 17.203 -9.746 -5.941 1.00 87.12 117 VAL A C 1
ATOM 970 O O . VAL A 1 117 ? 16.515 -10.130 -4.995 1.00 87.12 117 VAL A O 1
ATOM 973 N N . THR A 1 118 ? 18.466 -9.353 -5.789 1.00 88.31 118 THR A N 1
ATOM 974 C CA . THR A 1 118 ? 19.174 -9.324 -4.501 1.00 88.31 118 THR A CA 1
ATOM 975 C C . THR A 1 118 ? 19.199 -7.920 -3.893 1.00 88.31 118 THR A C 1
ATOM 977 O O . THR A 1 118 ? 18.960 -6.928 -4.582 1.00 88.31 118 THR A O 1
ATOM 980 N N . SER A 1 119 ? 19.573 -7.799 -2.613 1.00 86.50 119 SER A N 1
ATOM 981 C CA . SER A 1 119 ? 19.790 -6.490 -1.972 1.00 86.50 119 SER A CA 1
ATOM 982 C C . SER A 1 119 ? 20.801 -5.624 -2.730 1.00 86.50 119 SER A C 1
ATOM 984 O O . SER A 1 119 ? 20.608 -4.417 -2.836 1.00 86.50 119 SER A O 1
ATOM 986 N N . ARG A 1 120 ? 21.835 -6.246 -3.314 1.00 85.81 120 ARG A N 1
ATOM 987 C CA . ARG A 1 120 ? 22.837 -5.562 -4.138 1.00 85.81 120 ARG A CA 1
ATOM 988 C C . ARG A 1 120 ? 22.229 -5.018 -5.430 1.00 85.81 120 ARG A C 1
ATOM 990 O O . ARG A 1 120 ? 22.437 -3.856 -5.749 1.00 85.81 120 ARG A O 1
ATOM 997 N N . THR A 1 121 ? 21.424 -5.825 -6.125 1.00 83.62 121 THR A N 1
ATOM 998 C CA . THR A 1 121 ? 20.687 -5.402 -7.330 1.00 83.62 121 THR A CA 1
ATOM 999 C C . THR A 1 121 ? 19.812 -4.184 -7.039 1.00 83.62 121 THR A C 1
ATOM 1001 O O . THR A 1 121 ? 19.752 -3.246 -7.830 1.00 83.62 121 THR A O 1
ATOM 1004 N N . VAL A 1 122 ? 19.135 -4.191 -5.886 1.00 84.19 122 VAL A N 1
ATOM 1005 C CA . VAL A 1 122 ? 18.283 -3.084 -5.441 1.00 84.19 122 VAL A CA 1
ATOM 1006 C C . VAL A 1 122 ? 19.110 -1.829 -5.157 1.00 84.19 122 VAL A C 1
ATOM 1008 O O . VAL A 1 122 ? 18.747 -0.750 -5.622 1.00 84.19 122 VAL A O 1
ATOM 1011 N N . GLU A 1 123 ? 20.220 -1.956 -4.432 1.00 85.00 123 GLU A N 1
ATOM 1012 C CA . GLU A 1 123 ? 21.119 -0.840 -4.120 1.00 85.00 123 GLU A CA 1
ATOM 1013 C C . GLU A 1 123 ? 21.714 -0.212 -5.387 1.00 85.00 123 GLU A C 1
ATOM 1015 O O . GLU A 1 123 ? 21.616 0.999 -5.581 1.00 85.00 123 GLU A O 1
ATOM 1020 N N . GLU A 1 124 ? 22.267 -1.026 -6.287 1.00 82.69 124 GLU A N 1
ATOM 1021 C CA . GLU A 1 124 ? 22.837 -0.556 -7.551 1.00 82.69 124 GLU A CA 1
ATOM 1022 C C . GLU A 1 124 ? 21.771 0.118 -8.425 1.00 82.69 124 GLU A C 1
ATOM 1024 O O . GLU A 1 124 ? 22.010 1.200 -8.965 1.00 82.69 124 GLU A O 1
ATOM 1029 N N . LEU A 1 125 ? 20.558 -0.445 -8.491 1.00 80.25 125 LEU A N 1
ATOM 1030 C CA . LEU A 1 125 ? 19.434 0.186 -9.181 1.00 80.25 125 LEU A CA 1
ATOM 1031 C C . LEU A 1 125 ? 19.129 1.578 -8.612 1.00 80.25 125 LEU A C 1
ATOM 1033 O O . LEU A 1 125 ? 18.983 2.533 -9.377 1.00 80.25 125 LEU A O 1
ATOM 1037 N N . PHE A 1 126 ? 19.028 1.709 -7.286 1.00 79.50 126 PHE A N 1
ATOM 1038 C CA . PHE A 1 126 ? 18.769 3.000 -6.645 1.00 79.50 126 PHE A CA 1
ATOM 1039 C C . PHE A 1 126 ? 19.935 3.980 -6.807 1.00 79.50 126 PHE A C 1
ATOM 1041 O O . PHE A 1 126 ? 19.686 5.174 -6.950 1.00 79.50 126 PHE A O 1
ATOM 1048 N N . ASN A 1 127 ? 21.180 3.507 -6.877 1.00 79.06 127 ASN A N 1
ATOM 1049 C CA . ASN A 1 127 ? 22.340 4.350 -7.172 1.00 79.06 127 ASN A CA 1
ATOM 1050 C C . ASN A 1 127 ? 22.300 4.896 -8.608 1.00 79.06 127 ASN A C 1
ATOM 1052 O O . ASN A 1 127 ? 22.571 6.077 -8.825 1.00 79.06 127 ASN A O 1
ATOM 1056 N N . ILE A 1 128 ? 21.906 4.070 -9.584 1.00 74.94 128 ILE A N 1
ATOM 1057 C CA . ILE A 1 128 ? 21.779 4.469 -10.998 1.00 74.94 128 ILE A CA 1
ATOM 1058 C C . ILE A 1 128 ? 20.604 5.429 -11.205 1.00 74.94 128 ILE A C 1
ATOM 1060 O O . ILE A 1 128 ? 20.696 6.401 -11.962 1.00 74.94 128 ILE A O 1
ATOM 1064 N N . LEU A 1 129 ? 19.473 5.135 -10.565 1.00 73.31 129 LEU A N 1
ATOM 1065 C CA . LEU A 1 129 ? 18.290 5.988 -10.603 1.00 73.31 129 LEU A CA 1
ATOM 1066 C C . LEU A 1 129 ? 18.493 7.275 -9.803 1.00 73.31 129 LEU A C 1
ATOM 1068 O O . LEU A 1 129 ? 17.878 8.289 -10.123 1.00 73.31 129 LEU A O 1
ATOM 1072 N N . GLY A 1 130 ? 19.349 7.248 -8.783 1.00 66.62 130 GLY A N 1
ATOM 1073 C CA . GLY A 1 130 ? 19.474 8.299 -7.783 1.00 66.62 130 GLY A CA 1
ATOM 1074 C C . GLY A 1 130 ? 18.137 8.612 -7.102 1.00 66.62 130 GLY A C 1
ATOM 1075 O O . GLY A 1 130 ? 17.189 7.828 -7.110 1.00 66.62 130 GLY A O 1
ATOM 1076 N N . TYR A 1 131 ? 18.022 9.834 -6.581 1.00 59.53 131 TYR A N 1
ATOM 1077 C CA . TYR A 1 131 ? 16.739 10.419 -6.164 1.00 59.53 131 TYR A CA 1
ATOM 1078 C C . TYR A 1 131 ? 15.912 10.940 -7.354 1.00 59.53 131 TYR A C 1
ATOM 1080 O O . TYR A 1 131 ? 14.959 11.699 -7.173 1.00 59.53 131 TYR A O 1
ATOM 1088 N N . ASN A 1 132 ? 16.312 10.606 -8.584 1.00 55.31 132 ASN A N 1
ATOM 1089 C CA . ASN A 1 132 ? 15.774 11.212 -9.787 1.00 55.31 132 ASN A CA 1
ATOM 1090 C C . ASN A 1 132 ? 14.369 10.656 -10.044 1.00 55.31 132 ASN A C 1
ATOM 1092 O O . ASN A 1 132 ? 14.170 9.473 -10.312 1.00 55.31 132 ASN A O 1
ATOM 1096 N N . THR A 1 133 ? 13.371 11.531 -9.972 1.00 56.75 133 THR A N 1
ATOM 1097 C CA . THR A 1 133 ? 11.965 11.205 -10.253 1.00 56.75 133 THR A CA 1
ATOM 1098 C C . THR A 1 133 ? 11.683 11.053 -11.752 1.00 56.75 133 THR A C 1
ATOM 1100 O O . THR A 1 133 ? 10.598 10.625 -12.138 1.00 56.75 133 THR A O 1
ATOM 1103 N N . ASN A 1 134 ? 12.668 11.357 -12.602 1.00 62.44 134 ASN A N 1
ATOM 1104 C CA . ASN A 1 134 ? 12.585 11.322 -14.060 1.00 62.44 134 ASN A CA 1
ATOM 1105 C C . ASN A 1 134 ? 13.005 9.956 -14.623 1.00 62.44 134 ASN A C 1
ATOM 1107 O O . ASN A 1 134 ? 13.976 9.837 -15.375 1.00 62.44 134 ASN A O 1
ATOM 1111 N N . VAL A 1 135 ? 12.261 8.917 -14.247 1.00 70.00 135 VAL A N 1
ATOM 1112 C CA . VAL A 1 135 ? 12.430 7.557 -14.775 1.00 70.00 135 VAL A CA 1
ATOM 1113 C C . VAL A 1 135 ? 11.344 7.295 -15.806 1.00 70.00 135 VAL A C 1
ATOM 1115 O O . VAL A 1 135 ? 10.157 7.328 -15.487 1.00 70.00 135 VAL A O 1
ATOM 1118 N N . SER A 1 136 ? 11.740 7.017 -17.047 1.00 73.38 136 SER A N 1
ATOM 1119 C CA . SER A 1 136 ? 10.799 6.532 -18.057 1.00 73.38 136 SER A CA 1
ATOM 1120 C C . SER A 1 136 ? 10.581 5.033 -17.880 1.00 73.38 136 SER A C 1
ATOM 1122 O O . SER A 1 136 ? 11.531 4.271 -17.695 1.00 73.38 136 SER A O 1
ATOM 1124 N N . ILE A 1 137 ? 9.318 4.616 -17.938 1.00 77.00 137 ILE A N 1
ATOM 1125 C CA . ILE A 1 137 ? 8.901 3.229 -17.727 1.00 77.00 137 ILE A CA 1
ATOM 1126 C C . ILE A 1 137 ? 8.307 2.715 -19.031 1.00 77.00 137 ILE A C 1
ATOM 1128 O O . ILE A 1 137 ? 7.299 3.233 -19.514 1.00 77.00 137 ILE A O 1
ATOM 1132 N N . TYR A 1 138 ? 8.922 1.680 -19.592 1.00 80.94 138 TYR A N 1
ATOM 1133 C CA . TYR A 1 138 ? 8.427 1.016 -20.789 1.00 80.94 138 TYR A CA 1
ATOM 1134 C C . TYR A 1 138 ? 7.832 -0.340 -20.420 1.00 80.94 138 TYR A C 1
ATOM 1136 O O . TYR A 1 138 ? 8.531 -1.223 -19.927 1.00 80.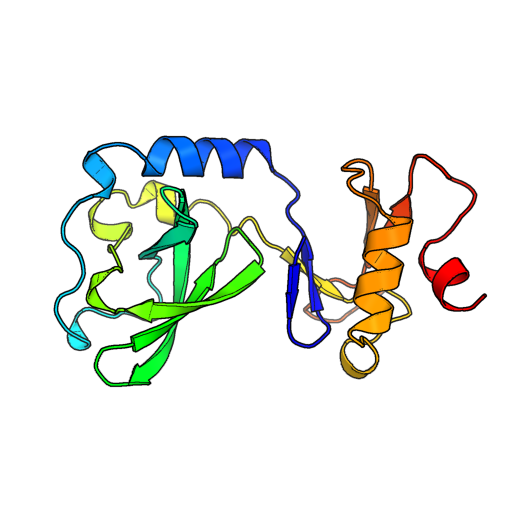94 138 TYR A O 1
ATOM 1144 N N . LYS A 1 139 ? 6.531 -0.522 -20.658 1.00 79.38 139 LYS A N 1
ATOM 1145 C CA . LYS A 1 139 ? 5.874 -1.823 -20.493 1.00 79.38 139 LYS A CA 1
ATOM 1146 C C . LYS A 1 139 ? 6.150 -2.695 -21.716 1.00 79.38 139 LYS A C 1
ATOM 1148 O O . LYS A 1 139 ? 5.834 -2.298 -22.837 1.00 79.38 139 LYS A O 1
ATOM 1153 N N . LEU A 1 140 ? 6.652 -3.908 -21.496 1.00 78.75 140 LEU A N 1
ATOM 1154 C CA . LEU A 1 140 ? 6.871 -4.867 -22.576 1.00 78.75 140 LEU A CA 1
ATOM 1155 C C . LEU A 1 140 ? 5.534 -5.418 -23.079 1.00 78.75 140 LEU A C 1
ATOM 1157 O O . LEU A 1 140 ? 4.763 -6.005 -22.316 1.00 78.75 140 LEU A O 1
ATOM 1161 N N . LYS A 1 141 ? 5.252 -5.204 -24.370 1.00 69.31 141 LYS A N 1
ATOM 1162 C CA . LYS A 1 141 ? 3.964 -5.544 -24.999 1.00 69.31 141 LYS A CA 1
ATOM 1163 C C . LYS A 1 141 ? 3.700 -7.051 -25.061 1.00 69.31 141 LYS A C 1
ATOM 1165 O O . LYS A 1 141 ? 2.547 -7.453 -24.958 1.00 69.31 141 LYS A O 1
ATOM 1170 N N . ASP A 1 142 ? 4.752 -7.861 -25.151 1.00 65.75 142 ASP A N 1
ATOM 1171 C CA . ASP A 1 142 ? 4.642 -9.312 -25.350 1.00 65.75 142 ASP A CA 1
ATOM 1172 C C . ASP A 1 142 ? 4.649 -10.122 -24.042 1.00 65.75 142 ASP A C 1
ATOM 1174 O O . ASP A 1 142 ? 4.564 -11.353 -24.063 1.00 65.75 142 ASP A O 1
ATOM 1178 N N . PHE A 1 143 ? 4.716 -9.460 -22.881 1.00 66.31 143 PHE A N 1
ATOM 1179 C CA . PHE A 1 143 ? 4.672 -10.156 -21.599 1.00 66.31 143 PHE A CA 1
ATOM 1180 C C . PHE A 1 143 ? 3.238 -10.590 -21.260 1.00 66.31 143 PHE A C 1
ATOM 1182 O O . PHE A 1 143 ? 2.378 -9.762 -20.960 1.00 66.31 143 PHE A O 1
ATOM 1189 N N . LYS A 1 144 ? 2.986 -11.905 -21.282 1.00 65.56 144 LYS A N 1
ATOM 1190 C CA . LYS A 1 144 ? 1.662 -12.509 -21.025 1.00 65.56 144 LYS A CA 1
ATOM 1191 C C . LYS A 1 144 ? 1.362 -12.799 -19.545 1.00 65.56 144 LYS A C 1
ATOM 1193 O O . LYS A 1 144 ? 0.312 -13.360 -19.243 1.00 65.56 144 LYS A O 1
ATOM 1198 N N . GLY A 1 145 ? 2.265 -12.467 -18.622 1.00 71.38 145 GLY A N 1
ATOM 1199 C CA . GLY A 1 145 ? 2.037 -12.683 -17.191 1.00 71.38 145 GLY A CA 1
ATOM 1200 C C . GLY A 1 145 ? 1.082 -11.656 -16.572 1.00 71.38 145 GLY A C 1
ATOM 1201 O O . GLY A 1 145 ? 0.903 -10.555 -17.088 1.00 71.38 145 GLY A O 1
ATOM 1202 N N . GLN A 1 146 ? 0.477 -12.013 -15.435 1.00 82.62 146 GLN A N 1
ATOM 1203 C CA . GLN A 1 146 ? -0.473 -11.146 -14.717 1.00 82.62 146 GLN A CA 1
ATOM 1204 C C . GLN A 1 146 ? 0.185 -9.889 -14.124 1.00 82.62 146 GLN A C 1
ATOM 1206 O O . GLN A 1 146 ? -0.470 -8.863 -13.958 1.00 82.62 146 GLN A O 1
ATOM 1211 N N . ILE A 1 147 ? 1.480 -9.964 -13.808 1.00 87.19 147 ILE A N 1
ATOM 1212 C CA . ILE A 1 147 ? 2.276 -8.844 -13.301 1.00 87.19 147 ILE A CA 1
ATOM 1213 C C . ILE A 1 147 ? 2.970 -8.180 -14.493 1.00 87.19 147 ILE A C 1
ATOM 1215 O O . ILE A 1 147 ? 3.712 -8.863 -15.191 1.00 87.19 147 ILE A O 1
ATOM 1219 N N . PRO A 1 148 ? 2.782 -6.876 -14.753 1.00 88.69 148 PRO A N 1
ATOM 1220 C CA . PRO A 1 148 ? 3.476 -6.205 -15.846 1.00 88.69 148 PRO A CA 1
ATOM 1221 C C . PRO A 1 148 ? 4.999 -6.336 -15.721 1.00 88.69 148 PRO A C 1
ATOM 1223 O O . PRO A 1 148 ? 5.563 -6.036 -14.670 1.00 88.69 148 PRO A O 1
ATOM 1226 N N . CYS A 1 149 ? 5.660 -6.741 -16.806 1.00 88.81 149 CYS A N 1
ATOM 1227 C CA . CYS A 1 149 ? 7.111 -6.662 -16.926 1.00 88.81 149 CYS A CA 1
ATOM 1228 C C . CYS A 1 149 ? 7.488 -5.325 -17.575 1.00 88.81 149 CYS A C 1
ATOM 1230 O O . CYS A 1 149 ? 6.939 -4.958 -18.624 1.00 88.81 149 CYS A O 1
ATOM 1232 N N . VAL A 1 150 ? 8.380 -4.578 -16.929 1.00 87.75 150 VAL A N 1
ATOM 1233 C CA . VAL A 1 150 ? 8.748 -3.218 -17.333 1.00 87.75 150 VAL A CA 1
ATOM 1234 C C . VAL A 1 150 ? 10.252 -3.056 -17.461 1.00 87.75 150 VAL A C 1
ATOM 1236 O O . VAL A 1 150 ? 11.022 -3.733 -16.789 1.00 87.75 150 VAL A O 1
ATOM 1239 N N . GLN A 1 151 ? 10.669 -2.114 -18.294 1.00 85.75 151 GLN A N 1
ATOM 1240 C CA . GLN A 1 151 ? 12.048 -1.667 -18.408 1.00 85.75 151 GLN A CA 1
ATOM 1241 C C . GLN A 1 151 ? 12.147 -0.206 -17.971 1.00 85.75 151 GLN A C 1
ATOM 1243 O O . GLN A 1 151 ? 11.281 0.609 -18.301 1.00 85.75 151 GLN A O 1
ATOM 1248 N N . LEU A 1 152 ? 13.191 0.102 -17.204 1.00 80.88 152 LEU A N 1
ATOM 1249 C CA . LEU A 1 152 ? 13.440 1.430 -16.653 1.00 80.88 152 LEU A CA 1
ATOM 1250 C C . LEU A 1 152 ? 14.540 2.147 -17.436 1.00 80.88 152 LEU A C 1
ATOM 1252 O O . LEU A 1 152 ? 15.562 1.551 -17.780 1.00 80.88 152 LEU A O 1
ATOM 1256 N N . TYR A 1 153 ? 14.332 3.439 -17.672 1.00 73.38 153 TYR A N 1
ATOM 1257 C CA . TYR A 1 153 ? 15.259 4.311 -18.386 1.00 73.38 153 TYR A CA 1
ATOM 1258 C C . TYR A 1 153 ? 15.507 5.574 -17.572 1.00 73.38 153 TYR A C 1
ATOM 1260 O O . TYR A 1 153 ? 14.560 6.272 -17.197 1.00 73.38 153 TYR A O 1
ATOM 1268 N N . ASN A 1 154 ? 16.778 5.889 -17.333 1.00 69.94 154 ASN A N 1
ATOM 1269 C CA . ASN A 1 154 ? 17.156 7.159 -16.734 1.00 69.94 154 ASN A CA 1
ATOM 1270 C C . ASN A 1 154 ? 17.179 8.236 -17.830 1.00 69.94 154 ASN A C 1
ATOM 1272 O O . ASN A 1 154 ? 18.005 8.188 -18.740 1.00 69.94 154 ASN A O 1
ATOM 1276 N N . ILE A 1 155 ? 16.268 9.210 -17.752 1.00 63.03 155 ILE A N 1
ATOM 1277 C CA . ILE A 1 155 ? 16.131 10.255 -18.780 1.00 63.03 155 ILE A CA 1
ATOM 1278 C C . ILE A 1 155 ? 17.353 11.190 -18.798 1.00 63.03 155 ILE A C 1
ATOM 1280 O O . ILE A 1 155 ? 17.669 11.754 -19.842 1.00 63.03 155 ILE A O 1
ATOM 1284 N N . ALA A 1 156 ? 18.077 11.325 -17.680 1.00 59.88 156 ALA A N 1
ATOM 1285 C CA . ALA A 1 156 ? 19.302 12.126 -17.620 1.00 59.88 156 ALA A CA 1
ATOM 1286 C C . ALA A 1 156 ? 20.465 11.495 -18.412 1.00 59.88 156 ALA A C 1
ATOM 1288 O O . ALA A 1 156 ? 21.386 12.204 -18.814 1.00 59.88 156 ALA A O 1
ATOM 1289 N N . TYR A 1 157 ? 20.397 10.185 -18.678 1.00 61.66 157 TYR A N 1
ATOM 1290 C CA . TYR A 1 157 ? 21.393 9.426 -19.435 1.00 61.66 157 TYR A CA 1
ATOM 1291 C C . TYR A 1 157 ? 20.691 8.527 -20.468 1.00 61.66 157 TYR A C 1
ATOM 1293 O O . TYR A 1 157 ? 20.658 7.305 -20.318 1.00 61.66 157 TYR A O 1
ATOM 1301 N N . PRO A 1 158 ? 20.114 9.106 -21.539 1.00 55.88 158 PRO A N 1
ATOM 1302 C CA . PRO A 1 158 ? 19.238 8.389 -22.472 1.00 55.88 158 PRO A CA 1
ATOM 1303 C C . PRO A 1 158 ? 19.944 7.281 -23.274 1.00 55.88 158 PRO A C 1
ATOM 1305 O O . PRO A 1 158 ? 19.275 6.433 -23.858 1.00 55.88 158 PRO A O 1
ATOM 1308 N N . GLY A 1 159 ? 21.282 7.268 -23.296 1.00 54.09 159 GLY A N 1
ATOM 1309 C CA . GLY A 1 159 ? 22.090 6.197 -23.891 1.00 54.09 159 GLY A CA 1
ATOM 1310 C C . GLY A 1 159 ? 22.347 5.005 -22.964 1.00 54.09 159 GLY A C 1
ATOM 1311 O O . GLY A 1 159 ? 22.960 4.031 -23.395 1.00 54.09 159 GLY A O 1
ATOM 1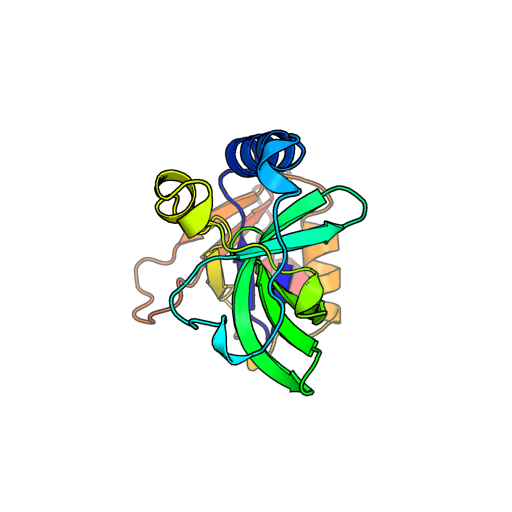312 N N . THR A 1 160 ? 21.905 5.064 -21.705 1.00 54.69 160 THR A N 1
ATOM 1313 C CA . THR A 1 160 ? 22.245 4.062 -20.697 1.00 54.69 160 THR A CA 1
ATOM 1314 C C . THR A 1 160 ? 21.001 3.332 -20.213 1.00 54.69 160 THR A C 1
ATOM 1316 O O . THR A 1 160 ? 20.205 3.828 -19.415 1.00 54.69 160 THR A O 1
ATOM 1319 N N . PHE A 1 161 ? 20.840 2.105 -20.699 1.00 57.97 161 PHE A N 1
ATOM 1320 C CA . PHE A 1 161 ? 19.869 1.179 -20.141 1.00 57.97 161 PHE A CA 1
ATOM 1321 C C . PHE A 1 161 ? 20.341 0.770 -18.751 1.00 57.97 161 PHE A C 1
ATOM 1323 O O . PHE A 1 161 ? 21.449 0.264 -18.586 1.00 57.97 161 PHE A O 1
ATOM 1330 N N . ILE A 1 162 ? 19.479 0.939 -17.757 1.00 58.28 162 ILE A N 1
ATOM 1331 C CA . ILE A 1 162 ? 19.784 0.569 -16.371 1.00 58.28 162 ILE A CA 1
ATOM 1332 C C . ILE A 1 162 ? 20.123 -0.921 -16.278 1.00 58.28 162 ILE A C 1
ATOM 1334 O O . ILE A 1 162 ? 21.069 -1.308 -15.601 1.00 58.28 162 ILE A O 1
ATOM 1338 N N . ASN A 1 163 ? 19.419 -1.736 -17.066 1.00 54.19 163 ASN A N 1
ATOM 1339 C CA . ASN A 1 163 ? 19.672 -3.164 -17.172 1.00 54.19 163 ASN A CA 1
ATOM 1340 C C . ASN A 1 163 ? 21.060 -3.516 -17.718 1.00 54.19 163 ASN A C 1
ATOM 1342 O O . ASN A 1 163 ? 21.450 -4.653 -17.551 1.00 54.19 163 ASN A O 1
ATOM 1346 N N . ILE A 1 164 ? 21.783 -2.611 -18.386 1.00 49.78 164 ILE A N 1
ATOM 1347 C CA . ILE A 1 164 ? 23.135 -2.883 -18.905 1.00 49.78 164 ILE A CA 1
ATOM 1348 C C . ILE A 1 164 ? 24.202 -2.534 -17.861 1.00 49.78 164 ILE A C 1
ATOM 1350 O O . ILE A 1 164 ? 25.190 -3.252 -17.759 1.00 49.78 164 ILE A O 1
ATOM 1354 N N . ILE A 1 165 ? 23.990 -1.489 -17.050 1.00 52.16 165 ILE A N 1
ATOM 1355 C CA . ILE A 1 165 ? 24.949 -1.085 -16.004 1.00 52.16 165 ILE A CA 1
ATOM 1356 C C . ILE A 1 165 ? 25.073 -2.159 -14.916 1.00 52.16 165 ILE A C 1
ATOM 1358 O O . ILE A 1 165 ? 26.153 -2.390 -14.394 1.00 52.16 165 ILE A O 1
ATOM 1362 N N . LEU A 1 166 ? 23.981 -2.851 -14.591 1.00 52.34 166 LEU A N 1
ATOM 1363 C CA . LEU A 1 166 ? 23.990 -3.914 -13.579 1.00 52.34 166 LEU A CA 1
ATOM 1364 C C . LEU A 1 166 ? 24.810 -5.160 -13.992 1.00 52.34 166 LEU A C 1
ATOM 1366 O O . LEU A 1 166 ? 25.024 -6.041 -13.165 1.00 52.34 166 LEU A O 1
ATOM 1370 N N . TYR A 1 167 ? 25.270 -5.248 -15.248 1.00 46.62 167 TYR A N 1
ATOM 1371 C CA . TYR A 1 167 ? 26.126 -6.336 -15.752 1.00 46.62 167 TYR A CA 1
ATOM 1372 C C . TYR A 1 167 ? 27.546 -5.885 -16.141 1.00 46.62 167 TYR A C 1
ATOM 1374 O O . TYR A 1 167 ? 28.308 -6.707 -16.657 1.00 46.62 167 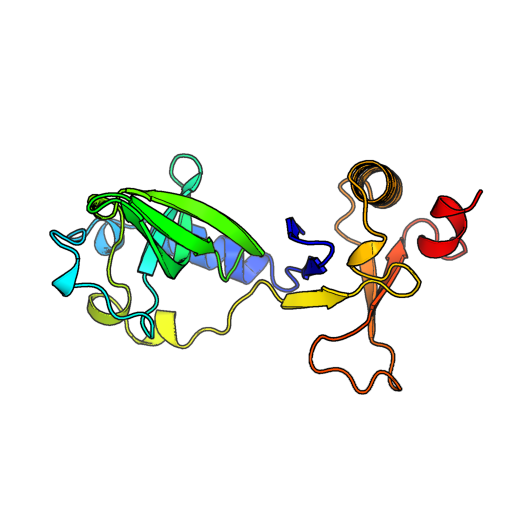TYR A O 1
ATOM 1382 N N . SER A 1 168 ? 27.904 -4.612 -15.937 1.00 45.34 168 SER A N 1
ATOM 1383 C CA . SER A 1 168 ? 29.254 -4.072 -16.189 1.00 45.34 168 SER A CA 1
ATOM 1384 C C . SER A 1 168 ? 30.050 -3.936 -14.901 1.00 45.34 168 SER A C 1
ATOM 1386 O O . SER A 1 168 ? 31.224 -4.362 -14.893 1.00 45.34 168 SER A O 1
#

Organism: Schizaphis graminum (NCBI:txid13262)

pLDDT: mean 85.59, std 12.95, range [45.34, 98.25]

Radius of gyration: 17.97 Å; chains: 1; bounding box: 46×31×44 Å

Secondary structure (DSSP, 8-state):
-EEETTEEEEES-HHHHHHHHHHHTSGGGG-PBP-SGGG--TTS-EEEEEETTEEEEEEEEEEEETTEEEEEETTTTEEEEEEGGG-EEHHHH-HHHHHSPPSEEEEEETTB-GGG--HHHHHHHHHHHTT---EEEEE-TT--SSSPEEEEEETTSTT-BHHHHTT-